Protein AF-A0A4R5BJN9-F1 (afdb_monomer_lite)

Organism: NCBI:txid705336

Structure (mmCIF, N/CA/C/O backbone):
data_AF-A0A4R5BJN9-F1
#
_entry.id   AF-A0A4R5BJN9-F1
#
loop_
_atom_site.group_PDB
_atom_site.id
_atom_site.type_symbol
_atom_site.label_atom_id
_atom_site.label_alt_id
_atom_site.label_comp_id
_atom_site.label_asym_id
_atom_site.label_entity_id
_atom_site.label_seq_id
_atom_site.pdbx_PDB_ins_code
_atom_site.Cartn_x
_atom_site.Cartn_y
_atom_site.Cartn_z
_atom_site.occupancy
_atom_site.B_iso_or_equiv
_atom_site.auth_seq_id
_atom_site.auth_comp_id
_atom_site.auth_asym_id
_atom_site.auth_atom_id
_atom_site.pdbx_PDB_model_num
ATOM 1 N N . MET A 1 1 ? 7.479 -17.697 -11.966 1.00 44.38 1 MET A N 1
ATOM 2 C CA . MET A 1 1 ? 8.853 -17.336 -11.568 1.00 44.38 1 MET A CA 1
ATOM 3 C C . MET A 1 1 ? 9.278 -16.242 -12.512 1.00 44.38 1 MET A C 1
ATOM 5 O O . MET A 1 1 ? 9.437 -16.512 -13.695 1.00 44.38 1 MET A O 1
ATOM 9 N N . ASP A 1 2 ? 9.300 -15.020 -12.008 1.00 58.91 2 ASP A N 1
ATOM 10 C CA . ASP A 1 2 ? 9.528 -13.811 -12.787 1.00 58.91 2 ASP A CA 1
ATOM 11 C C . ASP A 1 2 ? 10.997 -13.437 -12.615 1.00 58.91 2 ASP A C 1
ATOM 13 O O . ASP A 1 2 ? 11.337 -12.900 -11.577 1.00 58.91 2 ASP A O 1
ATOM 17 N N . ASN A 1 3 ? 11.860 -13.942 -13.506 1.00 63.41 3 ASN A N 1
ATOM 18 C CA . ASN A 1 3 ? 13.317 -13.743 -13.682 1.00 63.41 3 ASN A CA 1
ATOM 19 C C . ASN A 1 3 ? 14.195 -13.122 -12.550 1.00 63.41 3 ASN A C 1
ATOM 21 O O . ASN A 1 3 ? 15.199 -12.488 -12.852 1.00 63.41 3 ASN A O 1
ATOM 25 N N . GLY A 1 4 ? 13.875 -13.310 -11.267 1.00 77.38 4 GLY A N 1
ATOM 26 C CA . GLY A 1 4 ? 14.498 -12.577 -10.159 1.00 77.38 4 GLY A CA 1
ATOM 27 C C . GLY A 1 4 ? 13.976 -11.147 -9.941 1.00 77.38 4 GLY A C 1
ATOM 28 O O . GLY A 1 4 ? 14.644 -10.387 -9.257 1.00 77.38 4 GLY A O 1
ATOM 29 N N . THR A 1 5 ? 12.824 -10.751 -10.486 1.00 85.94 5 THR A N 1
ATOM 30 C CA . THR A 1 5 ? 12.255 -9.407 -10.285 1.00 85.94 5 THR A CA 1
ATOM 31 C C . THR A 1 5 ? 11.406 -9.356 -9.014 1.00 85.94 5 THR A C 1
ATOM 33 O O . THR A 1 5 ? 10.393 -10.048 -8.906 1.00 85.94 5 THR A O 1
ATOM 36 N N . GLU A 1 6 ? 11.800 -8.512 -8.063 1.00 88.12 6 GLU A N 1
ATOM 37 C CA . GLU A 1 6 ? 10.977 -8.140 -6.914 1.00 88.12 6 GLU 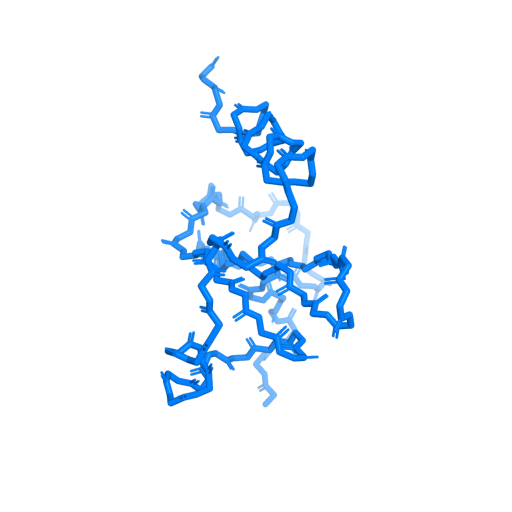A CA 1
ATOM 38 C C . GLU A 1 6 ? 10.029 -7.009 -7.340 1.00 88.12 6 GLU A C 1
ATOM 40 O O . GLU A 1 6 ? 10.426 -5.848 -7.466 1.00 88.12 6 GLU A O 1
ATOM 45 N N . ARG A 1 7 ? 8.776 -7.373 -7.639 1.00 89.06 7 ARG A N 1
ATOM 46 C CA . ARG A 1 7 ? 7.757 -6.464 -8.198 1.00 89.06 7 ARG A CA 1
ATOM 47 C C . ARG A 1 7 ? 7.039 -5.623 -7.144 1.00 89.06 7 ARG A C 1
ATOM 49 O O . ARG A 1 7 ? 6.272 -4.728 -7.495 1.00 89.06 7 ARG A O 1
ATOM 56 N N . TRP A 1 8 ? 7.247 -5.899 -5.862 1.00 91.06 8 TRP A N 1
ATOM 57 C CA . TRP A 1 8 ? 6.615 -5.142 -4.791 1.00 91.06 8 TRP A CA 1
ATOM 58 C C . TRP A 1 8 ? 7.487 -5.074 -3.546 1.00 91.06 8 TRP A C 1
ATOM 60 O O . TRP A 1 8 ? 8.305 -5.943 -3.264 1.00 91.06 8 TRP A O 1
ATOM 70 N N . ILE A 1 9 ? 7.236 -4.053 -2.739 1.00 91.56 9 ILE A N 1
ATOM 71 C CA . 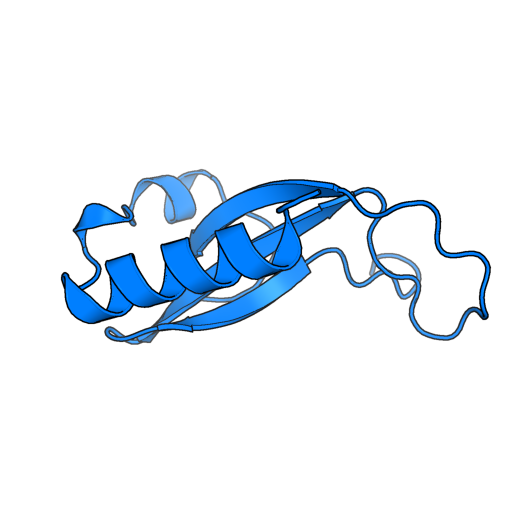ILE A 1 9 ? 7.618 -4.055 -1.329 1.00 91.56 9 ILE A CA 1
A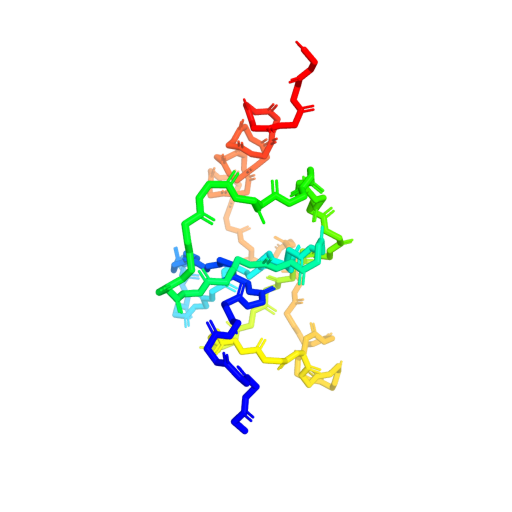TOM 72 C C . ILE A 1 9 ? 6.368 -4.248 -0.486 1.00 91.56 9 ILE A C 1
ATOM 74 O O . ILE A 1 9 ? 5.258 -3.888 -0.884 1.00 91.56 9 ILE A O 1
ATOM 78 N N . SER A 1 10 ? 6.534 -4.833 0.694 1.00 93.38 10 SER A N 1
ATOM 79 C CA . SER A 1 10 ? 5.426 -4.995 1.625 1.00 93.38 10 SER A CA 1
ATOM 80 C C . SER A 1 10 ? 5.858 -4.740 3.055 1.00 93.38 10 SER A C 1
ATOM 82 O O . SER A 1 10 ? 7.002 -5.002 3.435 1.00 93.38 10 SER A O 1
ATOM 84 N N . ARG A 1 11 ? 4.917 -4.245 3.859 1.00 92.44 11 ARG A N 1
ATOM 85 C CA . ARG A 1 11 ? 5.065 -4.148 5.310 1.00 92.44 11 ARG A CA 1
ATOM 86 C C . ARG A 1 11 ? 3.843 -4.743 6.006 1.00 92.44 11 ARG A C 1
ATOM 88 O O . ARG A 1 11 ? 2.724 -4.519 5.541 1.00 92.44 11 ARG A O 1
ATOM 95 N N . PRO A 1 12 ? 4.024 -5.476 7.114 1.00 93.88 12 PRO A N 1
ATOM 96 C CA . PRO A 1 12 ? 2.901 -5.889 7.940 1.00 93.88 12 PRO A CA 1
ATOM 97 C C . PRO A 1 12 ? 2.237 -4.664 8.583 1.00 93.88 12 PRO A C 1
ATOM 99 O O . PRO A 1 12 ? 2.909 -3.696 8.951 1.00 93.88 12 PRO A O 1
ATOM 102 N N . VAL A 1 13 ? 0.920 -4.731 8.737 1.00 92.81 13 VAL A N 1
ATOM 103 C CA . VAL A 1 13 ? 0.088 -3.756 9.453 1.00 92.81 13 VAL A CA 1
ATOM 104 C C . VAL A 1 13 ? -0.813 -4.501 10.456 1.00 92.81 13 VAL A C 1
ATOM 106 O O . VAL A 1 13 ? -0.943 -5.730 10.376 1.00 92.81 13 VAL A O 1
ATOM 109 N N . PRO A 1 14 ? -1.404 -3.820 11.456 1.00 90.94 14 PRO A N 1
ATOM 110 C CA . PRO A 1 14 ? -2.297 -4.468 12.413 1.00 90.94 14 PRO A CA 1
ATOM 111 C C . PRO A 1 14 ? -3.441 -5.237 11.736 1.00 90.94 14 PRO A C 1
ATOM 113 O O . PRO A 1 14 ? -3.851 -4.931 10.621 1.00 90.94 14 PRO A O 1
ATOM 116 N N . GLY A 1 15 ? -3.957 -6.258 12.425 1.00 88.25 15 GLY A N 1
ATOM 117 C CA . GLY A 1 15 ? -4.997 -7.142 11.882 1.00 88.25 15 GLY A CA 1
ATOM 118 C C . GLY A 1 15 ? -4.466 -8.338 11.088 1.00 88.25 15 GLY A C 1
ATOM 119 O O . GLY A 1 15 ? -5.263 -9.106 10.566 1.00 88.25 15 GLY A O 1
ATOM 120 N N . GLY A 1 16 ? -3.142 -8.533 11.036 1.00 90.12 16 GLY A N 1
ATOM 121 C CA . GLY A 1 16 ? -2.529 -9.616 10.258 1.00 90.12 16 GLY A CA 1
ATOM 122 C C . GLY A 1 16 ? -2.527 -9.343 8.755 1.00 90.12 16 GLY A C 1
ATOM 123 O O . GLY A 1 16 ? -2.380 -10.273 7.974 1.00 90.12 16 GLY A O 1
ATOM 124 N N . LEU A 1 17 ? -2.706 -8.078 8.371 1.00 91.31 17 LEU A N 1
ATOM 125 C CA . LEU A 1 17 ? -2.721 -7.630 6.989 1.00 91.31 17 LEU A CA 1
ATOM 126 C C . LEU A 1 17 ? -1.346 -7.094 6.587 1.00 91.31 17 LEU A C 1
ATOM 128 O O . LEU A 1 17 ? -0.459 -6.850 7.411 1.00 91.31 17 LEU A O 1
ATOM 132 N N . HIS A 1 18 ? -1.192 -6.859 5.296 1.00 93.25 18 HIS A N 1
ATOM 133 C CA . HIS A 1 18 ? -0.009 -6.299 4.676 1.00 93.25 18 HIS A CA 1
ATOM 134 C C . HIS A 1 18 ? -0.398 -5.090 3.834 1.00 93.25 18 HIS A C 1
ATOM 136 O O . HIS A 1 18 ? -1.326 -5.166 3.032 1.00 93.25 18 HIS A O 1
ATOM 142 N N . LEU A 1 19 ? 0.343 -3.991 3.983 1.00 92.62 19 LEU A N 1
ATOM 143 C CA . LEU A 1 19 ? 0.382 -2.940 2.974 1.00 92.62 19 LEU A CA 1
ATOM 144 C C . LEU A 1 19 ? 1.384 -3.373 1.906 1.00 92.62 19 LEU A C 1
ATOM 146 O O . LEU A 1 19 ? 2.555 -3.606 2.219 1.00 92.62 19 LEU A O 1
ATOM 150 N N . VAL A 1 20 ? 0.927 -3.474 0.666 1.00 93.56 20 VAL A N 1
ATOM 151 C CA . VAL A 1 20 ? 1.739 -3.867 -0.484 1.00 93.56 20 VAL A CA 1
ATOM 152 C C . VAL A 1 20 ? 1.805 -2.700 -1.458 1.00 93.56 20 VAL A C 1
ATOM 154 O O . VAL A 1 20 ? 0.799 -2.030 -1.705 1.00 93.56 20 VAL A O 1
ATOM 157 N N . ILE A 1 21 ? 3.003 -2.443 -1.976 1.00 92.50 21 ILE A N 1
ATOM 158 C CA . ILE A 1 21 ? 3.271 -1.368 -2.923 1.00 92.50 21 ILE A CA 1
ATOM 159 C C . ILE A 1 21 ? 3.954 -1.972 -4.146 1.00 92.50 21 ILE A C 1
ATOM 161 O O . ILE A 1 21 ? 5.056 -2.508 -4.038 1.00 92.50 21 ILE A O 1
ATOM 165 N N . GLU A 1 22 ? 3.291 -1.886 -5.295 1.00 92.50 22 GLU A N 1
ATOM 166 C CA . GLU A 1 22 ? 3.836 -2.292 -6.592 1.00 92.50 22 GLU A CA 1
ATOM 167 C C . GLU A 1 22 ? 4.887 -1.284 -7.054 1.00 92.50 22 GLU A C 1
ATOM 169 O O . GLU A 1 22 ? 4.657 -0.069 -7.036 1.00 92.50 22 GLU A O 1
ATOM 174 N N . LEU A 1 23 ? 6.021 -1.819 -7.497 1.00 91.12 23 LEU A N 1
ATOM 175 C CA . LEU A 1 23 ? 7.106 -1.086 -8.126 1.00 91.12 23 LEU A CA 1
ATOM 176 C C . LEU A 1 23 ? 7.075 -1.343 -9.632 1.00 91.12 23 LEU A C 1
ATOM 178 O O . LEU A 1 23 ? 6.952 -2.489 -10.061 1.00 91.12 23 LEU A O 1
ATOM 182 N N . ASP A 1 24 ? 7.217 -0.284 -10.421 1.00 90.19 24 ASP A N 1
ATOM 183 C CA . ASP A 1 24 ? 7.350 -0.358 -11.876 1.00 90.19 24 ASP A CA 1
ATOM 184 C C . ASP A 1 24 ? 8.645 0.356 -12.293 1.00 90.19 24 ASP A C 1
ATOM 186 O O . ASP A 1 24 ? 8.805 1.532 -11.949 1.00 90.19 24 ASP A O 1
ATOM 190 N N . PRO A 1 25 ? 9.584 -0.327 -12.979 1.00 89.12 25 PRO A N 1
ATOM 191 C CA . PRO A 1 25 ? 9.490 -1.697 -13.517 1.00 89.12 25 PRO A CA 1
ATOM 192 C C . PRO A 1 25 ? 9.673 -2.844 -12.498 1.00 89.12 25 PRO A C 1
ATOM 194 O O . PRO A 1 25 ? 9.552 -4.014 -12.868 1.00 89.12 25 PRO A O 1
ATOM 197 N N . GLY A 1 26 ? 9.979 -2.544 -11.234 1.00 88.50 26 GLY A N 1
ATOM 198 C CA . GLY A 1 26 ? 10.359 -3.539 -10.231 1.00 88.50 26 GLY A CA 1
ATOM 199 C C . GLY A 1 26 ? 11.876 -3.666 -10.093 1.00 88.50 26 GLY A C 1
ATOM 200 O O . GLY A 1 26 ? 12.646 -3.245 -10.958 1.00 88.50 26 GLY A O 1
ATOM 201 N N . ILE A 1 27 ? 12.318 -4.240 -8.974 1.00 86.06 27 ILE A N 1
ATOM 202 C CA . ILE A 1 27 ? 13.739 -4.326 -8.623 1.00 86.06 27 ILE A CA 1
ATOM 203 C C . ILE A 1 27 ? 14.308 -5.644 -9.141 1.00 86.06 27 ILE A C 1
ATOM 205 O O . ILE A 1 27 ? 13.828 -6.719 -8.781 1.00 86.06 27 ILE A O 1
ATOM 209 N N . GLN A 1 28 ? 15.371 -5.587 -9.943 1.00 85.88 28 GLN A N 1
ATOM 210 C CA . GLN A 1 28 ? 16.036 -6.801 -10.416 1.00 85.88 28 GLN A CA 1
ATOM 211 C C . GLN A 1 28 ? 16.999 -7.354 -9.363 1.00 85.88 28 GLN A C 1
ATOM 213 O O . GLN A 1 28 ? 18.069 -6.805 -9.102 1.00 85.88 28 GLN A O 1
ATOM 218 N N . VAL A 1 29 ? 16.643 -8.487 -8.759 1.00 79.12 29 VAL A N 1
ATOM 219 C CA . VAL A 1 29 ? 17.472 -9.149 -7.751 1.00 79.12 29 VAL A CA 1
ATOM 220 C C . VAL A 1 29 ? 18.655 -9.837 -8.430 1.00 79.12 29 VAL A C 1
ATOM 222 O O . VAL A 1 29 ? 18.500 -10.745 -9.243 1.00 79.12 29 VAL A O 1
ATOM 225 N N . GLY A 1 30 ? 19.869 -9.431 -8.053 1.00 74.75 30 GLY A N 1
ATOM 226 C CA . GLY A 1 30 ? 21.113 -10.034 -8.543 1.00 74.75 30 GLY A CA 1
ATOM 227 C C . GLY A 1 30 ? 21.691 -9.394 -9.807 1.00 74.75 30 GLY A C 1
ATOM 228 O O . GLY A 1 30 ? 22.726 -9.861 -10.285 1.00 74.75 30 GLY A O 1
ATOM 229 N N . TYR A 1 31 ? 21.080 -8.321 -10.314 1.00 65.69 31 TYR A N 1
ATOM 230 C CA . TYR A 1 31 ? 21.656 -7.461 -11.348 1.00 65.69 31 TYR A CA 1
ATOM 231 C C . TYR A 1 31 ? 22.114 -6.130 -10.723 1.00 65.69 31 TYR A C 1
ATOM 233 O O . TYR A 1 31 ? 21.506 -5.646 -9.771 1.00 65.69 31 TYR A O 1
ATOM 241 N N . GLY A 1 32 ? 23.254 -5.600 -11.181 1.00 64.75 32 GLY A N 1
ATOM 242 C CA . GLY A 1 32 ? 23.852 -4.356 -10.671 1.00 64.75 32 GLY A CA 1
ATOM 243 C C . GLY A 1 32 ? 23.113 -3.084 -11.110 1.00 64.75 32 GLY A C 1
ATOM 244 O O . GLY A 1 32 ? 22.052 -3.177 -11.709 1.00 64.75 32 GLY A O 1
ATOM 245 N N . ASP A 1 33 ? 23.731 -1.932 -10.821 1.00 60.19 33 ASP A N 1
ATOM 246 C CA . ASP A 1 33 ? 23.264 -0.520 -10.782 1.00 60.19 33 ASP A CA 1
ATOM 247 C C . ASP A 1 33 ? 22.444 0.062 -11.967 1.00 60.19 33 ASP A C 1
ATOM 249 O O . ASP A 1 33 ? 22.193 1.260 -12.000 1.00 60.19 33 ASP A O 1
ATOM 253 N N . ASP A 1 34 ? 21.985 -0.744 -12.926 1.00 61.88 34 ASP A N 1
ATOM 254 C CA . ASP A 1 34 ? 21.011 -0.351 -13.957 1.00 61.88 34 ASP A CA 1
ATOM 255 C C . ASP A 1 34 ? 19.579 -0.620 -13.459 1.00 61.88 34 ASP A C 1
ATOM 257 O O . ASP A 1 34 ? 18.840 -1.428 -14.025 1.00 61.88 34 ASP A O 1
ATOM 261 N N . ASN A 1 35 ? 19.180 0.024 -12.360 1.00 63.38 35 ASN A N 1
ATOM 262 C CA . ASN A 1 35 ? 17.764 0.084 -12.004 1.00 63.38 35 ASN A CA 1
ATOM 263 C C . ASN A 1 35 ? 17.199 1.375 -12.591 1.00 63.38 35 ASN A C 1
ATOM 265 O O . ASN A 1 35 ? 17.583 2.468 -12.180 1.00 63.38 35 ASN A O 1
ATOM 269 N N . GLU A 1 36 ? 16.312 1.237 -13.576 1.00 74.19 36 GLU A N 1
ATOM 270 C CA . GLU A 1 36 ? 15.502 2.344 -14.088 1.00 74.19 36 GLU A CA 1
ATOM 271 C C . GLU A 1 36 ? 14.773 3.044 -12.928 1.00 74.19 36 GLU A C 1
ATOM 273 O O . GLU A 1 36 ? 14.483 2.409 -11.904 1.00 74.19 36 GLU A O 1
ATOM 278 N N . ASP A 1 37 ? 14.469 4.337 -13.095 1.00 84.06 37 ASP A N 1
ATOM 279 C CA . ASP A 1 37 ? 13.711 5.112 -12.108 1.00 84.06 37 ASP A CA 1
ATOM 280 C C . ASP A 1 37 ? 12.443 4.346 -11.702 1.00 84.06 37 ASP A C 1
ATOM 282 O O . ASP A 1 37 ? 11.594 4.031 -12.538 1.00 84.06 37 ASP A O 1
ATOM 286 N N . GLN A 1 38 ? 12.331 4.027 -10.411 1.00 86.00 38 GLN A N 1
ATOM 287 C CA . GLN A 1 38 ? 11.214 3.246 -9.889 1.00 86.00 38 GLN A CA 1
ATOM 288 C C . GLN A 1 38 ? 10.025 4.149 -9.587 1.00 86.00 38 GLN A C 1
ATOM 290 O O . GLN A 1 38 ? 10.149 5.164 -8.900 1.00 86.00 38 GLN A O 1
ATOM 295 N N . VAL A 1 39 ? 8.847 3.727 -10.037 1.00 90.00 39 VAL A N 1
ATOM 296 C CA . VAL A 1 39 ? 7.574 4.375 -9.723 1.00 90.00 39 VAL A CA 1
ATOM 297 C C . VAL A 1 39 ? 6.771 3.485 -8.778 1.00 90.00 39 VAL A C 1
ATOM 299 O O . VAL A 1 39 ? 6.607 2.290 -9.023 1.00 90.00 39 VAL A O 1
ATOM 302 N N . LEU A 1 40 ? 6.219 4.076 -7.714 1.00 91.12 40 LEU A N 1
ATOM 303 C CA . LEU A 1 40 ? 5.193 3.426 -6.894 1.00 91.12 40 LEU A CA 1
ATOM 304 C C . LEU A 1 40 ? 3.878 3.439 -7.681 1.00 91.12 40 LEU A C 1
ATOM 306 O O . LEU A 1 40 ? 3.233 4.482 -7.808 1.00 91.12 40 LEU A O 1
ATOM 310 N N . ARG A 1 41 ? 3.504 2.296 -8.257 1.00 90.38 41 ARG A N 1
ATOM 311 C CA . ARG A 1 41 ? 2.418 2.225 -9.244 1.00 90.38 41 ARG A CA 1
ATOM 312 C C . ARG A 1 41 ? 1.048 2.019 -8.616 1.00 90.38 41 ARG A C 1
ATOM 314 O O . ARG A 1 41 ? 0.100 2.728 -8.953 1.00 90.38 41 ARG A O 1
ATOM 321 N N . THR A 1 42 ? 0.958 1.066 -7.696 1.00 90.00 42 THR A N 1
ATOM 322 C CA . THR A 1 42 ? -0.291 0.697 -7.026 1.00 90.00 42 THR A CA 1
ATOM 323 C C . THR A 1 42 ? -0.026 0.395 -5.558 1.00 90.00 42 THR A C 1
ATOM 325 O O . THR A 1 42 ? 1.004 -0.180 -5.218 1.00 90.00 42 THR A O 1
ATOM 328 N N . ILE A 1 43 ? -0.965 0.762 -4.685 1.00 90.12 43 ILE A N 1
ATOM 329 C CA . ILE A 1 43 ? -0.898 0.519 -3.240 1.00 90.12 43 ILE A CA 1
ATOM 330 C C . ILE A 1 43 ? -2.187 -0.180 -2.809 1.00 90.12 43 ILE A C 1
ATOM 332 O O . ILE A 1 43 ? -3.277 0.277 -3.161 1.00 90.12 43 ILE A O 1
ATOM 336 N N . TRP A 1 44 ? -2.080 -1.271 -2.051 1.00 91.69 44 TRP A N 1
ATOM 337 C CA . TRP A 1 44 ? -3.243 -1.994 -1.534 1.00 91.69 44 TRP A CA 1
ATOM 338 C C . TRP A 1 44 ? -2.976 -2.688 -0.199 1.00 91.69 44 TRP A C 1
ATOM 340 O O . TRP A 1 44 ? -1.834 -2.834 0.233 1.00 91.69 44 TRP A O 1
ATOM 350 N N . VAL A 1 45 ? -4.062 -3.112 0.453 1.00 91.56 45 VAL A N 1
ATOM 351 C CA . VAL A 1 45 ? -4.037 -3.930 1.669 1.00 91.56 45 VAL A CA 1
ATOM 352 C C . VAL A 1 45 ? -4.452 -5.360 1.310 1.00 91.56 45 VAL A C 1
ATOM 354 O O . VAL A 1 45 ? -5.393 -5.550 0.539 1.00 91.56 45 VAL A O 1
ATOM 357 N N . ALA A 1 46 ? -3.745 -6.359 1.831 1.00 91.19 46 ALA A N 1
ATOM 358 C CA . ALA A 1 46 ? -4.011 -7.776 1.575 1.00 91.19 46 ALA A CA 1
ATOM 359 C C . ALA A 1 46 ? -3.681 -8.652 2.791 1.00 91.19 46 ALA A C 1
ATOM 361 O O . ALA A 1 46 ? -2.914 -8.244 3.659 1.00 91.19 46 ALA A O 1
ATOM 362 N N . ASP A 1 47 ? -4.220 -9.871 2.832 1.00 90.50 47 ASP A N 1
ATOM 363 C CA . ASP A 1 47 ? -3.877 -10.873 3.853 1.00 90.50 47 ASP A CA 1
ATOM 364 C C . ASP A 1 47 ? -2.440 -11.407 3.701 1.00 90.50 47 ASP A C 1
ATOM 366 O O . ASP A 1 47 ? -1.815 -11.815 4.675 1.00 90.50 47 ASP A O 1
ATOM 370 N N . GLU A 1 48 ? -1.899 -11.389 2.481 1.00 89.44 48 GLU A N 1
ATOM 371 C CA . GLU A 1 48 ? -0.546 -11.845 2.163 1.00 89.44 48 GLU A CA 1
ATOM 372 C C . GLU A 1 48 ? 0.110 -10.941 1.104 1.00 89.44 48 GLU A C 1
ATOM 374 O O . GLU A 1 48 ? -0.584 -10.387 0.244 1.00 89.44 48 GLU A O 1
ATOM 379 N N . PRO A 1 49 ? 1.443 -10.752 1.151 1.00 88.38 49 PRO A N 1
ATOM 380 C CA . PRO A 1 49 ? 2.158 -10.012 0.122 1.00 88.38 49 PRO A CA 1
ATOM 381 C C . PRO A 1 49 ? 2.251 -10.840 -1.162 1.00 88.38 49 PRO A C 1
ATOM 383 O O . PRO A 1 49 ? 2.593 -12.021 -1.124 1.00 88.38 49 PRO A O 1
ATOM 386 N N . GLY A 1 50 ? 1.990 -10.223 -2.310 1.00 84.25 50 GLY A N 1
ATOM 387 C CA . GLY A 1 50 ? 1.975 -10.948 -3.574 1.00 84.25 50 GLY A CA 1
ATOM 388 C C . GLY A 1 50 ? 1.277 -10.194 -4.688 1.00 84.25 50 GLY A C 1
ATOM 389 O O . GLY A 1 50 ? 0.854 -9.055 -4.508 1.00 84.25 50 GLY A O 1
ATOM 390 N N . ASP A 1 51 ? 1.117 -10.865 -5.828 1.00 81.62 51 ASP A N 1
ATOM 391 C CA . ASP A 1 51 ? 0.278 -10.371 -6.913 1.00 81.62 51 ASP A CA 1
ATOM 392 C C . ASP A 1 51 ? -1.148 -10.086 -6.415 1.00 81.62 51 ASP A C 1
ATOM 394 O O . ASP A 1 51 ? -1.724 -10.897 -5.680 1.00 81.62 51 ASP A O 1
ATOM 398 N N . PRO A 1 52 ? -1.758 -8.968 -6.840 1.00 74.94 52 PRO A N 1
ATOM 399 C CA . PRO A 1 52 ? -3.111 -8.648 -6.433 1.00 74.94 52 PRO A CA 1
ATOM 400 C C . PRO A 1 52 ? -4.096 -9.652 -7.047 1.00 74.94 52 PRO A C 1
ATOM 402 O O . PRO A 1 52 ? -4.433 -9.581 -8.232 1.00 74.94 52 PRO A O 1
ATOM 405 N N . ASP A 1 53 ? -4.647 -10.552 -6.228 1.00 78.56 53 ASP A N 1
ATOM 406 C CA . ASP A 1 53 ? -5.967 -11.102 -6.529 1.00 78.56 53 ASP A CA 1
ATOM 407 C C . ASP A 1 53 ? -6.979 -9.987 -6.270 1.00 78.56 53 ASP A C 1
ATOM 409 O O . ASP A 1 53 ? -7.369 -9.727 -5.130 1.00 78.56 53 ASP A O 1
ATOM 413 N N . TRP A 1 54 ? -7.398 -9.298 -7.333 1.00 74.81 54 TRP A N 1
ATOM 414 C CA . TRP A 1 54 ? -8.324 -8.167 -7.239 1.00 74.81 54 TRP A CA 1
ATOM 415 C C . TRP A 1 54 ? -9.632 -8.506 -6.512 1.00 74.81 54 TRP A C 1
ATOM 417 O O . TRP A 1 54 ? -10.286 -7.602 -5.991 1.00 74.81 54 TRP A O 1
ATOM 427 N N . ARG A 1 55 ? -10.011 -9.791 -6.417 1.00 68.88 55 ARG A N 1
ATOM 428 C CA . ARG A 1 55 ? -11.143 -10.217 -5.582 1.00 68.88 55 ARG A CA 1
ATOM 429 C C . ARG A 1 55 ? -10.849 -10.076 -4.092 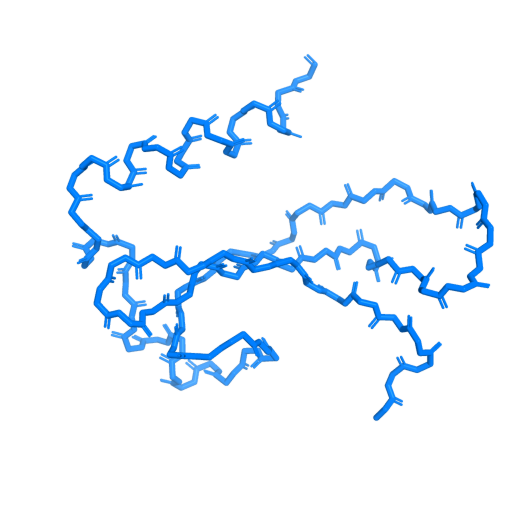1.00 68.88 55 ARG A C 1
ATOM 431 O O . ARG A 1 55 ? -11.740 -9.654 -3.365 1.00 68.88 55 ARG A O 1
ATOM 438 N N . THR A 1 56 ? -9.641 -10.401 -3.650 1.00 67.56 56 THR A N 1
ATOM 439 C CA . THR A 1 56 ? -9.193 -10.301 -2.252 1.00 67.56 56 THR A CA 1
ATOM 440 C C . THR A 1 56 ? -8.806 -8.869 -1.902 1.00 67.56 56 THR A C 1
ATOM 442 O O . THR A 1 56 ? -9.235 -8.355 -0.877 1.00 67.56 56 THR A O 1
ATOM 445 N N . VAL A 1 57 ? -8.113 -8.165 -2.802 1.00 71.31 57 VAL A N 1
ATOM 446 C CA . VAL A 1 57 ? -7.775 -6.742 -2.619 1.00 71.31 57 VAL A CA 1
ATOM 447 C C . VAL A 1 57 ? -9.028 -5.885 -2.426 1.00 71.31 57 VAL A C 1
ATOM 449 O O . VAL A 1 57 ? -9.035 -4.974 -1.611 1.00 71.31 57 VAL A O 1
ATOM 452 N N . SER A 1 58 ? -10.125 -6.196 -3.124 1.00 69.50 58 SER A N 1
ATOM 453 C CA . SER A 1 58 ? -11.390 -5.467 -2.950 1.00 69.50 58 SER A CA 1
ATOM 454 C C . SER A 1 58 ? -12.075 -5.681 -1.590 1.00 69.50 58 SER A C 1
ATOM 456 O O . SER A 1 58 ? -13.018 -4.953 -1.275 1.00 69.50 58 SER A O 1
ATOM 458 N N . GLN A 1 59 ? -11.635 -6.670 -0.801 1.00 79.56 59 GLN A N 1
ATOM 459 C CA . GLN A 1 59 ? -12.197 -6.966 0.521 1.00 79.56 59 GLN A CA 1
ATOM 460 C C . GLN A 1 59 ? -11.625 -6.049 1.596 1.00 79.56 59 GLN A C 1
ATOM 462 O O . GLN A 1 59 ? -12.380 -5.653 2.479 1.00 79.56 59 GLN A O 1
ATOM 467 N N . HIS A 1 60 ? -10.347 -5.675 1.476 1.00 87.19 60 HIS A N 1
ATOM 468 C CA . HIS A 1 60 ? -9.661 -4.821 2.438 1.00 87.19 60 HIS A CA 1
ATOM 469 C C . HIS A 1 60 ? -9.583 -3.383 1.941 1.00 87.19 60 HIS A C 1
ATOM 471 O O . HIS A 1 60 ? -9.199 -3.086 0.809 1.00 87.19 60 HIS A O 1
ATOM 477 N N . ARG A 1 61 ? -9.937 -2.449 2.810 1.00 85.44 61 ARG A N 1
ATOM 478 C CA . ARG A 1 61 ? -9.920 -1.014 2.560 1.00 85.44 61 ARG A CA 1
ATOM 479 C C . ARG A 1 61 ? -8.952 -0.355 3.516 1.00 85.44 61 ARG A C 1
ATOM 481 O O . ARG A 1 61 ? -8.847 -0.717 4.679 1.00 85.44 61 ARG A O 1
ATOM 488 N N . PHE A 1 62 ? -8.333 0.721 3.048 1.00 86.50 62 PHE A N 1
ATOM 489 C CA . PHE A 1 62 ? -7.440 1.531 3.875 1.00 86.50 62 PHE A CA 1
ATOM 490 C C . PHE A 1 62 ? -8.111 2.040 5.166 1.00 86.50 62 PHE A C 1
ATOM 492 O O . PHE A 1 62 ? -7.463 2.163 6.195 1.00 86.50 62 PHE A O 1
ATOM 499 N N . ALA A 1 63 ? -9.429 2.266 5.132 1.00 86.31 63 ALA A N 1
ATOM 500 C CA . ALA A 1 63 ? -10.226 2.686 6.287 1.00 86.31 63 ALA A CA 1
A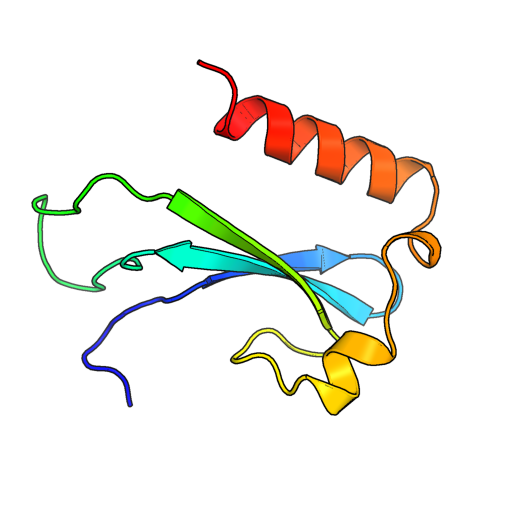TOM 501 C C . ALA A 1 63 ? -10.387 1.617 7.390 1.00 86.31 63 ALA A C 1
ATOM 503 O O . ALA A 1 63 ? -10.978 1.911 8.425 1.00 86.31 63 ALA A O 1
ATOM 504 N N . GLU A 1 64 ? -9.928 0.384 7.168 1.00 88.50 64 GLU A N 1
ATOM 505 C CA . GLU A 1 64 ? -9.907 -0.671 8.192 1.00 88.50 64 GLU A CA 1
ATOM 506 C C . GLU A 1 64 ? -8.660 -0.598 9.080 1.00 88.50 64 GLU A C 1
ATOM 508 O O . GLU A 1 64 ? -8.629 -1.212 10.146 1.00 88.50 64 GLU A O 1
ATOM 513 N N . LEU A 1 65 ? -7.654 0.181 8.672 1.00 90.38 65 LEU A N 1
ATOM 514 C CA . LEU A 1 65 ? -6.508 0.513 9.507 1.00 90.38 65 LEU A CA 1
ATOM 515 C C . LEU A 1 65 ? -6.933 1.501 10.596 1.00 90.38 65 LEU A C 1
ATOM 517 O O . LEU A 1 65 ? -7.776 2.373 10.371 1.00 90.38 65 LEU A O 1
ATOM 521 N N . ASP A 1 66 ? -6.335 1.387 11.781 1.00 92.62 66 ASP A N 1
ATOM 522 C CA . ASP A 1 66 ? -6.518 2.403 12.810 1.00 92.62 66 ASP A CA 1
ATOM 523 C C . ASP A 1 66 ? -5.893 3.741 12.374 1.00 92.62 66 ASP A C 1
ATOM 525 O O . ASP A 1 66 ? -4.984 3.787 11.543 1.00 92.62 66 ASP A O 1
ATOM 529 N N . GLU A 1 67 ? -6.390 4.840 12.945 1.00 93.75 67 GLU A N 1
ATOM 530 C CA . GLU A 1 67 ? -6.014 6.203 12.546 1.00 93.75 67 GLU A CA 1
ATOM 531 C C . GLU A 1 67 ? -4.503 6.461 12.640 1.00 93.75 67 GLU A C 1
ATOM 533 O O . GLU A 1 67 ? -3.946 7.153 11.785 1.00 93.75 67 GLU A O 1
ATOM 538 N N . VAL A 1 68 ? -3.830 5.876 13.638 1.00 95.31 68 VAL A N 1
ATOM 539 C CA . VAL A 1 68 ? -2.387 6.054 13.826 1.00 95.31 68 VAL A CA 1
ATOM 540 C C . VAL A 1 68 ? -1.636 5.337 12.712 1.00 95.31 68 VAL A C 1
ATOM 542 O O . VAL A 1 68 ? -0.862 5.979 12.005 1.00 95.31 68 VAL A O 1
ATOM 545 N N . THR A 1 69 ? -1.926 4.054 12.479 1.00 94.25 69 THR A N 1
ATOM 546 C CA . THR A 1 69 ? -1.293 3.287 11.392 1.00 94.25 69 THR A CA 1
ATOM 547 C C . THR A 1 69 ? -1.538 3.935 10.027 1.00 94.25 69 THR A C 1
ATOM 549 O O . THR A 1 69 ? -0.620 4.048 9.214 1.00 94.25 69 THR A O 1
ATOM 552 N N . ALA A 1 70 ? -2.767 4.384 9.760 1.00 93.31 70 ALA A N 1
ATOM 553 C CA . ALA A 1 70 ? -3.106 5.052 8.508 1.00 93.31 70 ALA A CA 1
ATOM 554 C C . ALA A 1 70 ? -2.287 6.340 8.309 1.00 93.31 70 ALA A C 1
ATOM 556 O O . ALA A 1 70 ? -1.757 6.572 7.221 1.00 93.31 70 ALA A O 1
ATOM 557 N N . SER A 1 71 ? -2.145 7.155 9.360 1.00 95.06 71 SER A N 1
ATOM 558 C CA . SER A 1 71 ? -1.342 8.379 9.315 1.00 95.06 71 SER A CA 1
ATOM 559 C C . SER A 1 71 ? 0.147 8.094 9.119 1.00 95.06 71 SER A C 1
ATOM 561 O O . SER A 1 71 ? 0.800 8.816 8.368 1.00 95.06 71 SER A O 1
ATOM 563 N N . GLU A 1 72 ? 0.690 7.066 9.773 1.00 95.50 72 GLU A N 1
ATOM 564 C CA . GLU A 1 72 ? 2.093 6.665 9.610 1.00 95.50 72 GLU A CA 1
ATOM 565 C C . GLU A 1 72 ? 2.383 6.227 8.174 1.00 95.50 72 GLU A C 1
ATOM 567 O O . GLU A 1 72 ? 3.367 6.661 7.584 1.00 95.50 72 GLU A O 1
ATOM 572 N N . ILE A 1 73 ? 1.493 5.433 7.570 1.00 93.62 73 ILE A N 1
ATOM 573 C CA . ILE A 1 73 ? 1.648 4.995 6.178 1.00 93.62 73 ILE A CA 1
ATOM 574 C C . ILE A 1 73 ? 1.655 6.186 5.220 1.00 93.62 73 ILE A C 1
ATOM 576 O O . ILE A 1 73 ? 2.482 6.228 4.313 1.00 93.62 73 ILE A O 1
ATOM 580 N N . ILE A 1 74 ? 0.749 7.149 5.403 1.00 93.69 74 ILE A N 1
ATOM 581 C CA . ILE A 1 74 ? 0.711 8.346 4.555 1.00 93.69 74 ILE A CA 1
ATOM 582 C C . 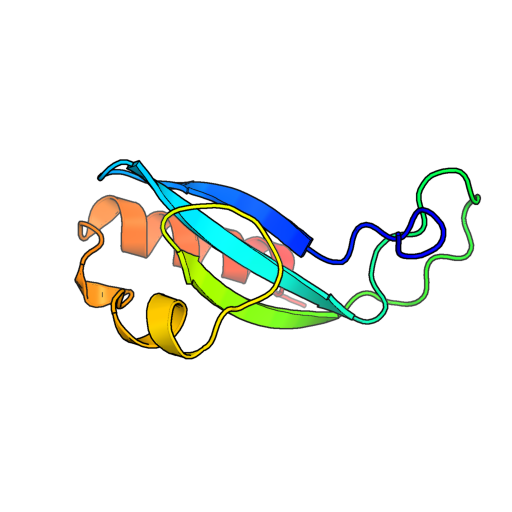ILE A 1 74 ? 2.013 9.140 4.703 1.00 93.69 74 ILE A C 1
ATOM 584 O O . ILE A 1 74 ? 2.596 9.518 3.692 1.00 93.69 74 ILE A O 1
ATOM 588 N N . ALA A 1 75 ? 2.501 9.337 5.930 1.00 94.56 75 ALA A N 1
ATOM 589 C CA . ALA A 1 75 ? 3.752 10.052 6.174 1.00 94.56 75 ALA A CA 1
ATOM 590 C C . ALA A 1 75 ? 4.968 9.341 5.549 1.00 94.56 75 ALA A C 1
ATOM 592 O O . ALA A 1 75 ? 5.820 9.993 4.942 1.00 94.56 75 ALA A O 1
ATOM 593 N N . ASP A 1 76 ? 5.033 8.011 5.645 1.00 92.44 76 ASP A N 1
ATOM 594 C CA . ASP A 1 76 ? 6.089 7.209 5.021 1.00 92.44 76 ASP A CA 1
ATOM 595 C C . ASP A 1 76 ? 6.048 7.338 3.489 1.00 92.44 76 ASP A C 1
ATOM 597 O O . ASP A 1 76 ? 7.082 7.559 2.860 1.00 92.44 76 ASP A O 1
ATOM 601 N N . LEU A 1 77 ? 4.855 7.248 2.886 1.00 91.75 77 LEU A N 1
ATOM 602 C CA . LEU A 1 77 ? 4.659 7.417 1.442 1.00 91.75 77 LEU A CA 1
ATOM 603 C C . LEU A 1 77 ? 5.037 8.826 0.975 1.00 91.75 77 LEU A C 1
ATOM 605 O O . LEU A 1 77 ? 5.706 8.969 -0.049 1.00 91.75 77 LEU A O 1
ATOM 609 N N . GLU A 1 78 ? 4.653 9.864 1.718 1.00 93.69 78 GLU A N 1
ATOM 610 C CA . GLU A 1 78 ? 5.064 11.243 1.441 1.00 93.69 78 GLU A CA 1
ATOM 611 C C . GLU A 1 78 ? 6.588 11.385 1.505 1.00 93.69 78 GLU A C 1
ATOM 613 O O . GLU A 1 78 ? 7.182 11.963 0.600 1.00 93.69 78 GLU A O 1
ATOM 618 N N . SER A 1 79 ? 7.248 10.796 2.506 1.00 92.81 79 SER A N 1
ATOM 619 C CA . SER A 1 79 ? 8.706 10.877 2.646 1.00 92.81 79 SER A CA 1
ATOM 620 C C . SER A 1 79 ? 9.480 10.272 1.471 1.00 92.81 79 SER A C 1
ATOM 622 O O . SER A 1 79 ? 10.614 10.689 1.240 1.00 92.81 79 SER A O 1
ATOM 624 N N . ILE A 1 80 ? 8.925 9.274 0.777 1.00 87.44 80 ILE A N 1
ATOM 625 C CA . ILE A 1 80 ? 9.611 8.571 -0.323 1.00 87.44 80 ILE A CA 1
ATOM 626 C C . ILE A 1 80 ? 9.163 9.029 -1.716 1.00 87.44 80 ILE A C 1
ATOM 628 O O . ILE A 1 80 ? 9.776 8.640 -2.705 1.00 87.44 80 ILE A O 1
ATOM 632 N N . THR A 1 81 ? 8.098 9.829 -1.801 1.00 86.75 81 THR A N 1
ATOM 633 C CA . THR A 1 81 ? 7.577 10.381 -3.066 1.00 86.75 81 THR A CA 1
ATOM 634 C C . THR A 1 81 ? 7.719 11.894 -3.174 1.00 86.75 81 THR A C 1
ATOM 636 O O . THR A 1 81 ? 7.516 12.447 -4.257 1.00 86.75 81 THR A O 1
ATOM 639 N N . ALA A 1 82 ? 8.052 12.573 -2.074 1.00 82.94 82 ALA A N 1
ATOM 640 C CA . ALA A 1 82 ? 8.313 14.001 -2.081 1.00 82.94 82 ALA A CA 1
ATOM 641 C C . ALA A 1 82 ? 9.520 14.336 -2.987 1.00 82.94 82 ALA A C 1
ATOM 643 O O . ALA A 1 82 ? 10.499 13.588 -2.996 1.00 82.94 82 ALA A O 1
ATOM 644 N N . PRO A 1 83 ? 9.439 15.440 -3.754 1.00 70.19 83 PRO A N 1
ATOM 645 C CA . PRO A 1 83 ? 10.465 15.852 -4.712 1.00 70.19 83 PRO A CA 1
ATOM 646 C C . PRO A 1 83 ? 11.753 16.381 -4.067 1.00 70.19 83 PRO A C 1
ATOM 648 O O . PRO A 1 83 ? 11.693 16.913 -2.933 1.00 70.19 83 PRO A O 1
#

pLDDT: mean 84.84, std 10.63, range [44.38, 95.5]

Radius of gyration: 13.82 Å; chains: 1; bounding box: 36×33×28 Å

Foldseek 3Di:
DPQQFAQWDWDDAPPLKIWIWGWVVGDRPPDDDPDDDIDRDDIFIANDYDDDPVVRRVVDDLVVGPPVRSVVVVVVVCVVPPD

Secondary structure (DSSP, 8-state):
--TTEEEEEEEEETTTEEEEEEEEEEEETT--S--PPPEEEEEEEESSSSS--HHHHTT--GGGS-HHHHHHHHHHHHHHH--

Sequence (83 aa):
MDNGTERWISRPVPGGLHLVIELDPGIQVGYGDDNEDQVLRTIWVADEPGDPDWRTVSQHRFAELDEVTASEIIADLESITAP